Protein AF-A0A6B3E8I9-F1 (afdb_monomer_lite)

Structure (mmCIF, N/CA/C/O backbone):
data_AF-A0A6B3E8I9-F1
#
_entry.id   AF-A0A6B3E8I9-F1
#
loop_
_atom_site.group_PDB
_atom_site.id
_atom_site.type_symbol
_atom_site.label_atom_id
_atom_site.label_alt_id
_atom_site.label_comp_id
_atom_site.label_asym_id
_atom_site.label_entity_id
_atom_site.label_seq_id
_atom_site.pdbx_PDB_ins_code
_atom_site.Cartn_x
_atom_site.Cartn_y
_atom_site.Cartn_z
_atom_site.occupancy
_atom_site.B_iso_or_equiv
_atom_site.auth_seq_id
_atom_site.auth_comp_id
_atom_site.auth_asym_id
_atom_site.auth_atom_id
_atom_site.pdbx_PDB_model_num
ATOM 1 N N . TYR A 1 1 ? 8.244 0.806 25.930 1.00 44.53 1 TYR A N 1
ATOM 2 C CA . TYR A 1 1 ? 6.957 0.246 26.405 1.00 44.53 1 TYR A CA 1
ATOM 3 C C . TYR A 1 1 ? 6.875 0.016 27.921 1.00 44.53 1 TYR A C 1
ATOM 5 O O . TYR A 1 1 ? 5.848 0.353 28.494 1.00 44.53 1 TYR A O 1
ATOM 13 N N . ALA A 1 2 ? 7.920 -0.463 28.613 1.00 48.03 2 ALA A N 1
ATOM 14 C CA . ALA A 1 2 ? 7.864 -0.765 30.058 1.00 48.03 2 ALA A CA 1
ATOM 15 C C . ALA A 1 2 ? 7.585 0.436 31.001 1.00 48.03 2 ALA A C 1
ATOM 17 O O . ALA A 1 2 ? 7.103 0.242 32.114 1.00 48.03 2 ALA A O 1
ATOM 18 N N . HIS A 1 3 ? 7.855 1.675 30.573 1.00 47.12 3 HIS A N 1
ATOM 19 C CA . HIS A 1 3 ? 7.675 2.866 31.415 1.00 47.12 3 HIS A CA 1
ATOM 20 C C . HIS A 1 3 ? 6.201 3.293 31.571 1.00 47.12 3 HIS A C 1
ATOM 22 O O . HIS A 1 3 ? 5.786 3.648 32.668 1.00 47.12 3 HIS A O 1
ATOM 28 N N . LEU A 1 4 ? 5.384 3.179 30.514 1.00 55.22 4 LEU A N 1
ATOM 29 C CA . LEU A 1 4 ? 3.951 3.527 30.543 1.00 55.22 4 LEU A CA 1
ATOM 30 C C . LEU A 1 4 ? 3.151 2.610 31.483 1.00 55.22 4 LEU A C 1
ATOM 32 O O . LEU A 1 4 ? 2.313 3.082 32.248 1.00 55.22 4 LEU A O 1
ATOM 36 N N . LEU A 1 5 ? 3.463 1.310 31.487 1.00 55.03 5 LEU A N 1
ATOM 37 C CA . LEU A 1 5 ? 2.783 0.310 32.320 1.00 55.03 5 LEU A CA 1
ATOM 38 C C . LEU A 1 5 ? 3.028 0.496 33.825 1.00 55.03 5 LEU A C 1
ATOM 40 O O . LEU A 1 5 ? 2.218 0.056 34.635 1.00 55.03 5 LEU A O 1
ATOM 44 N N . ARG A 1 6 ? 4.131 1.144 34.222 1.00 56.22 6 ARG A N 1
ATOM 45 C CA . ARG A 1 6 ? 4.525 1.249 35.636 1.00 56.22 6 ARG A CA 1
ATOM 46 C C . ARG A 1 6 ? 3.870 2.423 36.369 1.00 56.22 6 ARG A C 1
ATOM 48 O O . ARG A 1 6 ? 3.787 2.396 37.597 1.00 56.22 6 ARG A O 1
ATOM 55 N N . THR A 1 7 ? 3.405 3.427 35.628 1.00 57.22 7 THR A N 1
ATOM 56 C CA . THR A 1 7 ? 2.931 4.710 36.178 1.00 57.22 7 THR A CA 1
ATOM 57 C C . THR A 1 7 ? 1.403 4.839 36.138 1.00 57.22 7 THR A C 1
ATOM 59 O O . THR A 1 7 ? 0.820 5.570 36.934 1.00 57.22 7 THR A O 1
ATOM 62 N N . LEU A 1 8 ? 0.726 4.084 35.269 1.00 57.22 8 LEU A N 1
ATOM 63 C CA . LEU A 1 8 ? -0.733 4.093 35.125 1.00 57.22 8 LEU A CA 1
ATOM 64 C C . LEU A 1 8 ? -1.397 3.139 36.131 1.00 57.22 8 LEU A C 1
ATOM 66 O O . LEU A 1 8 ? -1.829 2.047 35.779 1.00 57.22 8 LEU A O 1
ATOM 70 N N . ARG A 1 9 ? -1.465 3.538 37.408 1.00 60.47 9 ARG A N 1
ATOM 71 C CA . ARG A 1 9 ? -2.117 2.734 38.463 1.00 60.47 9 ARG A CA 1
ATOM 72 C C . ARG A 1 9 ? -3.634 2.940 38.576 1.00 60.47 9 ARG A C 1
ATOM 74 O O . ARG A 1 9 ? -4.298 2.096 39.164 1.00 60.47 9 ARG A O 1
ATOM 81 N N . ALA A 1 10 ? -4.193 4.012 38.009 1.00 62.50 10 ALA A N 1
ATOM 82 C CA . ALA A 1 10 ? -5.639 4.255 37.990 1.00 62.50 10 ALA A CA 1
ATOM 83 C C . ALA A 1 10 ? -6.012 5.276 36.897 1.00 62.50 10 ALA A C 1
ATOM 85 O O . ALA A 1 10 ? -5.971 6.481 37.120 1.00 62.50 10 ALA A O 1
ATOM 86 N N . GLY A 1 11 ? -6.353 4.810 35.695 1.00 70.00 11 GLY A N 1
ATOM 87 C CA . GLY A 1 11 ? -6.817 5.672 34.605 1.00 70.00 11 GLY A CA 1
ATOM 88 C C . GLY A 1 11 ? -7.448 4.864 33.476 1.00 70.00 11 GLY A C 1
ATOM 89 O O . GLY A 1 11 ? -7.070 3.716 33.247 1.00 70.00 11 GLY A O 1
ATOM 90 N N . ARG A 1 12 ? -8.426 5.446 32.772 1.00 78.75 12 ARG A N 1
ATOM 91 C CA . ARG A 1 12 ? -8.980 4.847 31.549 1.00 78.75 12 ARG A CA 1
ATOM 92 C C . ARG A 1 12 ? -7.936 4.989 30.440 1.00 78.75 12 ARG A C 1
ATOM 94 O O . ARG A 1 12 ? -7.620 6.108 30.049 1.00 78.75 12 ARG A O 1
ATOM 101 N N . LEU A 1 13 ? -7.390 3.872 29.965 1.00 81.19 13 LEU A N 1
ATOM 102 C CA . LEU A 1 13 ? -6.405 3.840 28.885 1.00 81.19 13 LEU A CA 1
ATOM 103 C C . LEU A 1 13 ? -7.092 3.499 27.558 1.00 81.19 13 LEU A C 1
ATOM 105 O O . LEU A 1 13 ? -7.828 2.518 27.487 1.00 81.19 13 LEU A O 1
ATOM 109 N N . LEU A 1 14 ? -6.808 4.272 26.509 1.00 86.50 14 LEU A N 1
ATOM 110 C CA . LEU A 1 14 ? -7.089 3.895 25.124 1.00 86.50 14 LEU A CA 1
ATOM 111 C C . LEU A 1 14 ? -5.767 3.514 24.454 1.00 86.50 14 LEU A C 1
ATOM 113 O O . LEU A 1 14 ? -4.828 4.307 24.447 1.00 86.50 14 LEU A O 1
ATOM 117 N N . LEU A 1 15 ? -5.698 2.307 23.898 1.00 85.75 15 LEU A N 1
ATOM 118 C CA . LEU A 1 15 ? -4.561 1.849 23.103 1.00 85.75 15 LEU A CA 1
ATOM 119 C C . LEU A 1 15 ? -4.925 1.937 21.622 1.00 85.75 15 LEU A C 1
ATOM 121 O O . LEU A 1 15 ? -5.896 1.321 21.189 1.00 85.75 15 LEU A O 1
ATOM 125 N N . LEU A 1 16 ? -4.131 2.689 20.859 1.00 90.94 16 LEU A N 1
ATOM 126 C CA . LEU A 1 16 ? -4.186 2.713 19.402 1.00 90.94 16 LEU A CA 1
ATOM 127 C C . LEU A 1 16 ? -2.951 1.993 18.864 1.00 90.94 16 LEU A C 1
ATOM 129 O O . LEU A 1 16 ? -1.826 2.322 19.238 1.00 90.94 16 LEU A O 1
ATOM 133 N N . ALA A 1 17 ? -3.170 1.014 17.995 1.00 88.12 17 ALA A N 1
ATOM 134 C CA . ALA A 1 17 ? -2.112 0.280 17.322 1.00 88.12 17 ALA A CA 1
ATOM 135 C C . ALA A 1 17 ? -2.404 0.235 15.823 1.00 88.12 17 ALA A C 1
ATOM 137 O O . ALA A 1 17 ? -3.548 0.046 15.410 1.00 88.12 17 ALA A O 1
ATOM 138 N N . THR A 1 18 ? -1.360 0.388 15.018 1.00 87.56 18 THR A N 1
ATOM 139 C CA . THR A 1 18 ? -1.411 0.282 13.560 1.00 87.56 18 THR A CA 1
ATOM 140 C C . THR A 1 18 ? -0.463 -0.814 13.122 1.00 87.56 18 THR A C 1
ATOM 142 O O . THR A 1 18 ? 0.646 -0.926 13.647 1.00 87.56 18 THR A O 1
ATOM 145 N N . TYR A 1 19 ? -0.878 -1.614 12.153 1.00 84.50 19 TYR A N 1
ATOM 146 C CA . TYR A 1 19 ? -0.023 -2.637 11.577 1.00 84.50 19 TYR A CA 1
ATOM 147 C C . TYR A 1 19 ? -0.346 -2.815 10.095 1.00 84.50 19 TYR A C 1
ATOM 149 O O . TYR A 1 19 ? -1.444 -2.490 9.641 1.00 84.50 19 TYR A O 1
ATOM 157 N N . ARG A 1 20 ? 0.623 -3.350 9.357 1.00 79.06 20 ARG A N 1
ATOM 158 C CA . ARG A 1 20 ? 0.499 -3.687 7.941 1.00 79.06 20 ARG A CA 1
ATOM 159 C C . ARG A 1 20 ? 0.016 -5.122 7.790 1.00 79.06 20 ARG A C 1
ATOM 161 O O . ARG A 1 20 ? 0.674 -6.049 8.257 1.00 79.06 20 ARG A O 1
ATOM 168 N N . SER A 1 21 ? -1.174 -5.307 7.225 1.00 74.06 21 SER A N 1
ATOM 169 C CA . SER A 1 21 ? -1.793 -6.630 7.064 1.00 74.06 21 SER A CA 1
ATOM 170 C C . SER A 1 21 ? -1.060 -7.506 6.050 1.00 74.06 21 SER A C 1
ATOM 172 O O . SER A 1 21 ? -1.046 -8.725 6.197 1.00 74.06 21 SER A O 1
ATOM 174 N N . ASP A 1 22 ? -0.420 -6.877 5.075 1.00 71.06 22 ASP A N 1
ATOM 175 C CA . ASP A 1 22 ? 0.421 -7.453 4.031 1.00 71.06 22 ASP A CA 1
ATOM 176 C C . ASP A 1 22 ? 1.763 -7.993 4.554 1.00 71.06 22 ASP A C 1
ATOM 178 O O . ASP A 1 22 ? 2.278 -8.974 4.023 1.00 71.06 22 ASP A O 1
ATOM 182 N N . ASP A 1 23 ? 2.284 -7.451 5.657 1.00 69.00 23 ASP A N 1
ATOM 183 C CA . ASP A 1 23 ? 3.529 -7.935 6.279 1.00 69.00 23 ASP A CA 1
ATOM 184 C C . ASP A 1 23 ? 3.291 -9.156 7.206 1.00 69.00 23 ASP A C 1
ATOM 186 O O . ASP A 1 23 ? 4.227 -9.818 7.668 1.00 69.00 23 ASP A O 1
ATOM 190 N N . LEU A 1 24 ? 2.024 -9.517 7.460 1.00 74.31 24 LEU A N 1
ATOM 191 C CA . LEU A 1 24 ? 1.645 -10.651 8.309 1.00 74.31 24 LEU A CA 1
ATOM 192 C C . LEU A 1 24 ? 1.600 -11.973 7.534 1.00 74.31 24 LEU A C 1
ATOM 194 O O . LEU A 1 24 ? 0.534 -12.540 7.268 1.00 74.31 24 LEU A O 1
ATOM 198 N N . HIS A 1 25 ? 2.770 -12.540 7.248 1.00 73.06 25 HIS A N 1
ATOM 199 C CA . HIS A 1 25 ? 2.846 -13.911 6.739 1.00 73.06 25 HIS A CA 1
ATOM 200 C C . HIS A 1 25 ? 2.250 -14.926 7.741 1.00 73.06 25 HIS A C 1
ATOM 202 O O . HIS A 1 25 ? 2.109 -14.672 8.940 1.00 73.06 25 HIS A O 1
ATOM 208 N N . ARG A 1 26 ? 1.914 -16.139 7.273 1.00 66.94 26 ARG A N 1
ATOM 209 C CA . ARG A 1 26 ? 1.188 -17.153 8.078 1.00 66.94 26 ARG A CA 1
ATOM 210 C C . ARG A 1 26 ? 1.842 -17.512 9.423 1.00 66.94 26 ARG A C 1
ATOM 212 O O . ARG A 1 26 ? 1.137 -17.979 10.309 1.00 66.94 26 ARG A O 1
ATOM 219 N N . ARG A 1 27 ? 3.157 -17.311 9.562 1.00 74.12 27 ARG A N 1
ATOM 220 C CA . ARG A 1 27 ? 3.959 -17.616 10.763 1.00 74.12 27 ARG A CA 1
ATOM 221 C C . ARG A 1 27 ? 4.302 -16.370 11.595 1.00 74.12 27 ARG A C 1
ATOM 223 O O . ARG A 1 27 ? 5.115 -16.468 12.505 1.00 74.12 27 ARG A O 1
ATOM 230 N N . HIS A 1 28 ? 3.736 -15.208 11.269 1.00 80.25 28 HIS A N 1
ATOM 231 C CA . HIS A 1 28 ? 4.080 -13.958 11.936 1.00 80.25 28 HIS A CA 1
ATOM 232 C C . HIS A 1 28 ? 3.640 -13.993 13.416 1.00 80.25 28 HIS A C 1
ATOM 234 O O . HIS A 1 28 ? 2.477 -14.309 13.690 1.00 80.25 28 HIS A O 1
ATOM 240 N N . PRO A 1 29 ? 4.510 -13.639 14.383 1.00 83.38 29 PRO A N 1
ATOM 241 C CA . PRO A 1 29 ? 4.233 -13.792 15.817 1.00 83.38 29 PRO A CA 1
ATOM 242 C C . PRO A 1 29 ? 3.046 -12.954 16.316 1.00 83.38 29 PRO A C 1
ATOM 244 O O . PRO A 1 29 ? 2.417 -13.307 17.307 1.00 83.38 29 PRO A O 1
ATOM 247 N N . LEU A 1 30 ? 2.693 -11.871 15.614 1.00 84.12 30 LEU A N 1
ATOM 248 C CA . LEU A 1 30 ? 1.519 -11.049 15.948 1.00 84.12 30 LEU A CA 1
ATOM 249 C C . LEU A 1 30 ? 0.180 -11.678 15.542 1.00 84.12 30 LEU A C 1
ATOM 251 O O . LEU A 1 30 ? -0.863 -11.230 16.007 1.00 84.12 30 LEU A O 1
ATOM 255 N N . ARG A 1 31 ? 0.170 -12.694 14.673 1.00 83.19 31 ARG A N 1
ATOM 256 C CA . ARG A 1 31 ? -1.078 -13.230 14.116 1.00 83.19 31 ARG A CA 1
ATOM 257 C C . ARG A 1 31 ? -1.988 -13.886 15.172 1.00 83.19 31 ARG A C 1
ATOM 259 O O . ARG A 1 31 ? -3.179 -13.581 15.157 1.00 83.19 31 ARG A O 1
ATOM 266 N N . PRO A 1 32 ? -1.472 -14.725 16.097 1.00 85.56 32 PRO A N 1
ATOM 267 C CA . PRO A 1 32 ? -2.272 -15.265 17.199 1.00 85.56 32 PRO A CA 1
ATOM 268 C C . PRO A 1 32 ? -2.820 -14.166 18.114 1.00 85.56 32 PRO A C 1
ATOM 270 O O . PRO A 1 32 ? -4.009 -14.157 18.412 1.00 85.56 32 PRO A O 1
ATOM 273 N N . LEU A 1 33 ? -1.980 -13.187 18.469 1.00 86.56 33 LEU A N 1
ATOM 274 C CA . LEU A 1 33 ? -2.369 -12.062 19.321 1.00 86.56 33 LEU A CA 1
ATOM 275 C C . LEU A 1 33 ? -3.509 -11.239 18.703 1.00 86.56 33 LEU A C 1
ATOM 277 O O . LEU A 1 33 ? -4.470 -10.907 19.387 1.00 86.56 33 LEU A O 1
ATOM 281 N N . LEU A 1 34 ? -3.437 -10.930 17.406 1.00 87.00 34 LEU A N 1
ATOM 282 C CA . LEU A 1 34 ? -4.498 -10.192 16.714 1.00 87.00 34 LEU A CA 1
ATOM 283 C C . LEU A 1 34 ? -5.825 -10.963 16.708 1.00 87.00 34 LEU A C 1
ATOM 285 O O . LEU A 1 34 ? -6.874 -10.367 16.932 1.00 87.00 34 LEU A O 1
ATOM 289 N N . ALA A 1 35 ? -5.781 -12.286 16.525 1.00 86.06 35 ALA A N 1
ATOM 290 C CA . ALA A 1 35 ? -6.975 -13.127 16.575 1.00 86.06 35 ALA A CA 1
ATOM 291 C C . ALA A 1 35 ? -7.605 -13.190 17.979 1.00 86.06 35 ALA A C 1
ATOM 293 O O . ALA A 1 35 ? -8.822 -13.328 18.100 1.00 86.06 35 ALA A O 1
ATOM 294 N N . GLU A 1 36 ? -6.797 -13.100 19.037 1.00 87.81 36 GLU A N 1
ATOM 295 C CA . GLU A 1 36 ? -7.286 -12.979 20.414 1.00 87.81 36 GLU A CA 1
ATOM 296 C C . GLU A 1 36 ? -7.915 -11.605 20.668 1.00 87.81 36 GLU A C 1
ATOM 298 O O . GLU A 1 36 ? -9.012 -11.530 21.223 1.00 87.81 36 GLU A O 1
ATOM 303 N N . LEU A 1 37 ? -7.262 -10.530 20.215 1.00 88.25 37 LEU A N 1
ATOM 304 C CA . LEU A 1 37 ? -7.756 -9.160 20.361 1.00 88.25 37 LEU A CA 1
ATOM 305 C C . LEU A 1 37 ? -9.089 -8.946 19.636 1.00 88.25 37 LEU A C 1
ATOM 307 O O . LEU A 1 37 ? -9.995 -8.357 20.220 1.00 88.25 37 LEU A O 1
ATOM 311 N N . ASP A 1 38 ? -9.254 -9.482 18.424 1.00 86.25 38 ASP A N 1
ATOM 312 C CA . ASP A 1 38 ? -10.498 -9.364 17.646 1.00 86.25 38 ASP A CA 1
ATOM 313 C C . ASP A 1 38 ? -11.713 -10.016 18.343 1.00 86.25 38 ASP A C 1
ATOM 315 O O . ASP A 1 38 ? -12.859 -9.679 18.046 1.00 86.25 38 ASP A O 1
ATOM 319 N N . ARG A 1 39 ? -11.498 -10.933 19.302 1.00 87.25 39 ARG A N 1
ATOM 320 C CA . ARG A 1 39 ? -12.580 -11.557 20.093 1.00 87.25 39 ARG A CA 1
ATOM 321 C C . ARG A 1 39 ? -13.022 -10.709 21.285 1.00 87.25 39 ARG A C 1
ATOM 323 O O . ARG A 1 39 ? -14.071 -10.979 21.874 1.00 87.25 39 ARG A O 1
ATOM 330 N N . LEU A 1 40 ? -12.235 -9.711 21.682 1.00 89.75 40 LEU A N 1
ATOM 331 C CA . LEU A 1 40 ? -12.544 -8.862 22.826 1.00 89.75 40 LEU A CA 1
ATOM 332 C C . LEU A 1 40 ? -13.534 -7.769 22.417 1.00 89.75 40 LEU A C 1
ATOM 334 O O . LEU A 1 40 ? -13.245 -6.937 21.567 1.00 89.75 40 LEU A O 1
ATOM 338 N N . ARG A 1 41 ? -14.678 -7.684 23.106 1.00 85.62 41 ARG A N 1
ATOM 339 C CA . ARG A 1 41 ? -15.708 -6.656 22.835 1.00 85.62 41 ARG A CA 1
ATOM 340 C C . ARG A 1 41 ? -15.219 -5.211 22.998 1.00 85.62 41 ARG A C 1
ATOM 342 O O . ARG A 1 41 ? -15.841 -4.297 22.472 1.00 85.62 41 ARG A O 1
ATOM 349 N N . ALA A 1 42 ? -14.148 -5.006 23.763 1.00 87.69 42 ALA A N 1
ATOM 350 C CA . ALA A 1 42 ? -13.542 -3.694 23.979 1.00 87.69 42 ALA A CA 1
ATOM 351 C C . ALA A 1 42 ? -12.611 -3.262 22.831 1.00 87.69 42 ALA A C 1
ATOM 353 O O . ALA A 1 42 ? -12.175 -2.113 22.804 1.00 87.69 42 ALA A O 1
ATOM 354 N N . VAL A 1 43 ? -12.289 -4.166 21.903 1.00 90.56 43 VAL A N 1
ATOM 355 C CA . VAL A 1 43 ? -11.411 -3.891 20.767 1.00 90.56 43 VAL A CA 1
ATOM 356 C C . VAL A 1 43 ? -12.263 -3.522 19.563 1.00 90.56 43 VAL A C 1
ATOM 358 O O . VAL A 1 43 ? -13.202 -4.224 19.196 1.00 90.56 43 VAL A O 1
ATOM 361 N N . ARG A 1 44 ? -11.914 -2.402 18.930 1.00 90.81 44 ARG A N 1
ATOM 362 C CA . ARG A 1 44 ? -12.481 -1.998 17.648 1.00 90.81 44 ARG A CA 1
ATOM 363 C C . ARG A 1 44 ? -11.401 -2.085 16.588 1.00 90.81 44 ARG A C 1
ATOM 365 O O . ARG A 1 44 ? -10.394 -1.387 16.666 1.00 90.81 44 ARG A O 1
ATOM 372 N N . ARG A 1 45 ? -11.654 -2.911 15.582 1.00 89.38 45 ARG A N 1
ATOM 373 C CA . ARG A 1 45 ? -10.832 -3.006 14.385 1.00 89.38 45 ARG A CA 1
ATOM 374 C C . ARG A 1 45 ? -11.340 -2.026 13.331 1.00 89.38 45 ARG A C 1
ATOM 376 O O . ARG A 1 45 ? -12.548 -1.897 13.134 1.00 89.38 45 ARG A O 1
ATOM 383 N N . ILE A 1 46 ? -10.420 -1.328 12.677 1.00 91.25 46 ILE A N 1
ATOM 384 C CA . ILE A 1 46 ? -10.713 -0.460 11.536 1.00 91.25 46 ILE A CA 1
ATOM 385 C C . ILE A 1 46 ? -9.796 -0.907 10.405 1.00 91.25 46 ILE A C 1
ATOM 387 O O . ILE A 1 46 ? -8.581 -0.750 10.502 1.00 91.25 46 ILE A O 1
ATOM 391 N N . ASP A 1 47 ? -10.381 -1.480 9.357 1.00 88.81 47 ASP A N 1
ATOM 392 C CA . ASP A 1 47 ? -9.646 -1.814 8.144 1.00 88.81 47 ASP A CA 1
ATOM 393 C C . ASP A 1 47 ? -9.581 -0.576 7.244 1.00 88.81 47 ASP A C 1
ATOM 395 O O . ASP A 1 47 ? -10.604 0.011 6.885 1.00 88.81 47 ASP A O 1
ATOM 399 N N . LEU A 1 48 ? -8.361 -0.160 6.908 1.00 90.19 48 LEU A N 1
ATOM 400 C CA . LEU A 1 48 ? -8.115 0.974 6.024 1.00 90.19 48 LEU A CA 1
ATOM 401 C C . LEU A 1 48 ? -8.013 0.466 4.586 1.00 90.19 48 LEU A C 1
ATOM 403 O O . LEU A 1 48 ? -7.002 -0.111 4.188 1.00 90.19 48 LEU A O 1
ATOM 407 N N . ALA A 1 49 ? -9.090 0.650 3.826 1.00 89.81 49 ALA A N 1
ATOM 408 C CA . ALA A 1 49 ? -9.116 0.340 2.404 1.00 89.81 49 ALA A CA 1
ATOM 409 C C . ALA A 1 49 ? -8.395 1.419 1.581 1.00 89.81 49 ALA A C 1
ATOM 411 O O . ALA A 1 49 ? -8.161 2.536 2.048 1.00 89.81 49 ALA A O 1
ATOM 412 N N . ARG A 1 50 ? -8.085 1.084 0.323 1.00 92.25 50 ARG A N 1
ATOM 413 C CA . ARG A 1 50 ? -7.684 2.078 -0.679 1.00 92.25 50 ARG A CA 1
ATOM 414 C C . ARG A 1 50 ? -8.784 3.135 -0.815 1.00 92.25 50 ARG A C 1
ATOM 416 O O . ARG A 1 50 ? -9.970 2.814 -0.754 1.00 92.25 50 ARG A O 1
ATOM 423 N N . LEU A 1 51 ? -8.370 4.381 -0.999 1.00 96.06 51 LEU A N 1
ATOM 424 C CA . LEU A 1 51 ? -9.252 5.518 -1.211 1.00 96.06 51 LEU A CA 1
ATOM 425 C C . LEU A 1 51 ? -10.034 5.350 -2.512 1.00 96.06 51 LEU A C 1
ATOM 427 O O . LEU A 1 51 ? -9.474 4.970 -3.542 1.00 96.06 51 LEU A O 1
ATOM 431 N N . GLY A 1 52 ? -11.326 5.673 -2.477 1.00 96.38 52 GLY A N 1
ATOM 432 C CA . GLY A 1 52 ? -12.105 5.842 -3.696 1.00 96.38 52 GLY A CA 1
ATOM 433 C C . GLY A 1 52 ? -11.727 7.136 -4.415 1.00 96.38 52 GLY A C 1
ATOM 434 O O . GLY A 1 52 ? -11.119 8.037 -3.838 1.00 96.38 52 GLY A O 1
ATOM 435 N N . HIS A 1 53 ? -12.153 7.271 -5.670 1.00 97.00 53 HIS A N 1
ATOM 436 C CA . HIS A 1 53 ? -11.912 8.472 -6.481 1.00 97.00 53 HIS A CA 1
ATOM 437 C C . HIS A 1 53 ? -12.345 9.769 -5.771 1.00 97.00 53 HIS A C 1
ATOM 439 O O . HIS A 1 53 ? -11.581 10.730 -5.661 1.00 97.00 53 HIS A O 1
ATOM 445 N N . ALA A 1 54 ? -13.535 9.756 -5.163 1.00 97.00 54 ALA A N 1
ATOM 446 C CA . ALA A 1 54 ? -14.047 10.888 -4.396 1.00 97.00 54 ALA A CA 1
ATOM 447 C C . ALA A 1 54 ? -13.224 11.193 -3.132 1.00 97.00 54 ALA A C 1
ATOM 449 O O . ALA A 1 54 ? -13.218 12.336 -2.675 1.00 97.00 54 ALA A O 1
ATOM 450 N N . ASP A 1 55 ? -12.564 10.197 -2.543 1.00 97.56 55 ASP A N 1
ATOM 451 C CA . ASP A 1 55 ? -11.718 10.377 -1.363 1.00 97.56 55 ASP A CA 1
ATOM 452 C C . ASP A 1 55 ? -10.355 10.945 -1.761 1.00 97.56 55 ASP A C 1
ATOM 454 O O . ASP A 1 55 ? -9.873 11.862 -1.100 1.00 97.56 55 ASP A O 1
ATOM 458 N N . VAL A 1 56 ? -9.797 10.490 -2.889 1.00 97.38 56 VAL A N 1
ATOM 459 C CA . VAL A 1 56 ? -8.593 11.073 -3.501 1.00 97.38 56 VAL A CA 1
ATOM 460 C C . VAL A 1 56 ? -8.812 12.548 -3.817 1.00 97.38 56 VAL A C 1
ATOM 462 O O . VAL A 1 56 ? -7.986 13.373 -3.436 1.00 97.38 56 VAL A O 1
ATOM 465 N N . ARG A 1 57 ? -9.959 12.921 -4.404 1.00 97.19 57 ARG A N 1
ATOM 466 C CA . ARG A 1 57 ? -10.308 14.337 -4.613 1.00 97.19 57 ARG A CA 1
ATOM 467 C C . ARG A 1 57 ? -10.274 15.137 -3.310 1.00 97.19 57 ARG A C 1
ATOM 469 O O . ARG A 1 57 ? -9.700 16.222 -3.281 1.00 97.19 57 ARG A O 1
ATOM 476 N N . ARG A 1 58 ? -10.876 14.615 -2.233 1.00 97.50 58 ARG A N 1
ATOM 477 C CA . ARG A 1 58 ? -10.902 15.300 -0.926 1.00 97.50 58 ARG A CA 1
ATOM 478 C C . ARG A 1 58 ? -9.512 15.418 -0.312 1.00 97.50 58 ARG A C 1
ATOM 480 O O . ARG A 1 58 ? -9.191 16.461 0.250 1.00 97.50 58 ARG A O 1
ATOM 487 N N . GLN A 1 59 ? -8.691 14.379 -0.431 1.00 96.75 59 GLN A N 1
ATOM 488 C CA . GLN A 1 59 ? -7.316 14.410 0.052 1.00 96.75 59 GLN A CA 1
ATOM 489 C C . GLN A 1 59 ? -6.491 15.452 -0.712 1.00 96.75 59 GLN A C 1
ATOM 491 O O . GLN A 1 59 ? -5.834 16.284 -0.093 1.00 96.75 59 GLN A O 1
ATOM 496 N N . LEU A 1 60 ? -6.591 15.461 -2.044 1.00 94.88 60 LEU A N 1
ATOM 497 C CA . LEU A 1 60 ? -5.932 16.449 -2.894 1.00 94.88 60 LEU A CA 1
ATOM 498 C C . LEU A 1 60 ? -6.368 17.872 -2.564 1.00 94.88 60 LEU A C 1
ATOM 500 O O . LEU A 1 60 ? -5.512 18.740 -2.428 1.00 94.88 60 LEU A O 1
ATOM 504 N N . ALA A 1 61 ? -7.666 18.108 -2.367 1.00 95.12 61 ALA A N 1
ATOM 505 C CA . ALA A 1 61 ? -8.158 19.420 -1.958 1.00 95.12 61 ALA A CA 1
ATOM 506 C C . ALA A 1 61 ? -7.544 19.876 -0.623 1.00 95.12 61 ALA A C 1
ATOM 508 O O . ALA A 1 61 ? -7.153 21.034 -0.485 1.00 95.12 61 ALA A O 1
ATOM 509 N N . GLY A 1 62 ? -7.395 18.956 0.337 1.00 94.88 62 GLY A N 1
ATOM 510 C CA . GLY A 1 62 ? -6.737 19.226 1.616 1.00 94.88 62 GLY A CA 1
ATOM 511 C C . GLY A 1 62 ? -5.245 19.554 1.487 1.00 94.88 62 GLY A C 1
ATOM 512 O O . GLY A 1 62 ? -4.764 20.452 2.171 1.00 94.88 62 GLY A O 1
ATOM 513 N N . ILE A 1 63 ? -4.523 18.865 0.599 1.00 91.50 63 ILE A N 1
ATOM 514 C CA . ILE A 1 63 ? -3.078 19.067 0.382 1.00 91.50 63 ILE A CA 1
ATOM 515 C C . ILE A 1 63 ? -2.798 20.348 -0.413 1.00 91.50 63 ILE A C 1
ATOM 517 O O . ILE A 1 63 ? -1.880 21.102 -0.088 1.00 91.50 63 ILE A O 1
ATOM 521 N N . LEU A 1 64 ? -3.570 20.586 -1.475 1.00 89.56 64 LEU A N 1
ATOM 522 C CA . LEU A 1 64 ? -3.395 21.728 -2.373 1.00 89.56 64 LEU A CA 1
ATOM 523 C C . LEU A 1 64 ? -3.989 23.019 -1.794 1.00 89.56 64 LEU A C 1
ATOM 525 O O . LEU A 1 64 ? -3.632 24.106 -2.241 1.00 89.56 64 LEU A O 1
ATOM 529 N N . GLY A 1 65 ? -4.902 22.909 -0.823 1.00 92.50 65 GLY A N 1
ATOM 530 C CA . GLY A 1 65 ? -5.641 24.042 -0.264 1.00 92.50 65 GLY A CA 1
ATOM 531 C C . GLY A 1 65 ? -6.683 24.637 -1.221 1.00 92.50 65 GLY A C 1
ATOM 532 O O . GLY A 1 65 ? -7.185 25.730 -0.969 1.00 92.50 65 GLY A O 1
ATOM 533 N N . ALA A 1 66 ? -6.999 23.945 -2.319 1.00 92.50 66 ALA A N 1
ATOM 534 C CA . ALA A 1 66 ? -7.959 24.355 -3.341 1.00 92.50 66 ALA A CA 1
ATOM 535 C C . ALA A 1 66 ? -8.580 23.123 -4.019 1.00 92.50 66 ALA A C 1
ATOM 537 O O . ALA A 1 66 ? -7.977 22.052 -4.028 1.00 92.50 66 ALA A O 1
ATOM 538 N N . GLU A 1 67 ? -9.769 23.267 -4.611 1.00 94.50 67 GLU A N 1
ATOM 539 C CA . GLU A 1 67 ? -10.415 22.163 -5.333 1.00 94.50 67 GLU A CA 1
ATOM 540 C C . GLU A 1 67 ? -9.604 21.771 -6.585 1.00 94.50 67 GLU A C 1
ATOM 542 O O . GLU A 1 67 ? -9.393 22.613 -7.465 1.00 94.50 67 GLU A O 1
ATOM 547 N N . PRO A 1 68 ? -9.147 20.509 -6.696 1.00 93.12 68 PRO A N 1
ATOM 548 C CA . PRO A 1 68 ? -8.400 20.045 -7.857 1.00 93.12 68 PRO A CA 1
ATOM 549 C C . PRO A 1 68 ? -9.319 19.866 -9.072 1.00 93.12 68 PRO A C 1
ATOM 551 O O . PRO A 1 68 ? -10.475 19.454 -8.954 1.00 93.12 68 PRO A O 1
ATOM 554 N N . GLY A 1 69 ? -8.783 20.112 -10.270 1.00 93.50 69 GLY A N 1
ATOM 555 C CA . GLY A 1 69 ? -9.486 19.812 -11.518 1.00 93.50 69 GLY A CA 1
ATOM 556 C C . GLY A 1 69 ? -9.69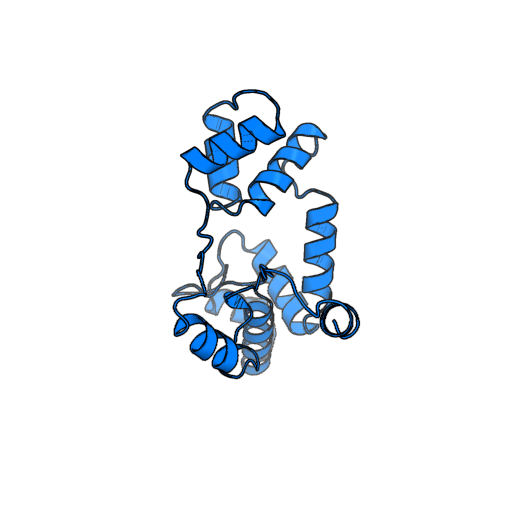3 18.305 -11.716 1.00 93.50 69 GLY A C 1
ATOM 557 O O . GLY A 1 69 ? -8.857 17.502 -11.309 1.00 93.50 69 GLY A O 1
ATOM 558 N N . ALA A 1 70 ? -10.782 17.915 -12.386 1.00 94.25 70 ALA A N 1
ATOM 559 C CA . ALA A 1 70 ? -11.140 16.505 -12.587 1.00 94.25 70 ALA A CA 1
ATOM 560 C C . ALA A 1 70 ? -10.021 15.682 -13.253 1.00 94.25 70 ALA A C 1
ATOM 562 O O . ALA A 1 70 ? -9.683 14.613 -12.759 1.00 94.25 70 ALA A O 1
ATOM 563 N N . ALA A 1 71 ? -9.374 16.230 -14.288 1.00 91.75 71 ALA A N 1
ATOM 564 C CA . ALA A 1 71 ? -8.277 15.556 -14.986 1.00 91.75 71 ALA A CA 1
ATOM 565 C C . ALA A 1 71 ? -7.087 15.228 -14.064 1.00 91.75 71 ALA A C 1
ATOM 567 O O . ALA A 1 71 ? -6.484 14.166 -14.186 1.00 91.75 71 ALA A O 1
ATOM 568 N N . LEU A 1 72 ? -6.779 16.114 -13.111 1.00 90.56 72 LEU A N 1
ATOM 569 C CA . LEU A 1 72 ? -5.720 15.883 -12.130 1.00 90.56 72 LEU A CA 1
ATOM 570 C C . LEU A 1 72 ? -6.103 14.769 -11.148 1.00 90.56 72 LEU A C 1
ATOM 572 O O . LEU A 1 72 ? -5.276 13.925 -10.808 1.00 90.56 72 LEU A O 1
ATOM 576 N N . VAL A 1 73 ? -7.360 14.759 -10.695 1.00 95.00 73 VAL A N 1
ATOM 577 C CA . VAL A 1 73 ? -7.873 13.694 -9.824 1.00 95.00 73 VAL A CA 1
ATOM 578 C C . VAL A 1 73 ? -7.812 12.349 -10.543 1.00 95.00 73 VAL A C 1
ATOM 580 O O . VAL A 1 73 ? -7.361 11.379 -9.943 1.00 95.00 73 VAL A O 1
ATOM 583 N N . ASP A 1 74 ? -8.215 12.294 -11.814 1.00 93.31 74 ASP A N 1
ATOM 584 C CA . ASP A 1 74 ? -8.175 11.077 -12.629 1.00 93.31 74 ASP A CA 1
ATOM 585 C C . ASP A 1 74 ? -6.743 10.554 -12.792 1.00 93.31 74 ASP A C 1
ATOM 587 O O . ASP A 1 74 ? -6.492 9.368 -12.572 1.00 93.31 74 ASP A O 1
ATOM 591 N N . GLU A 1 75 ? -5.790 11.436 -13.108 1.00 90.12 75 GLU A N 1
ATOM 592 C CA . GLU A 1 75 ? -4.380 11.067 -13.246 1.00 90.12 75 GLU A CA 1
ATOM 593 C C . GLU A 1 75 ? -3.807 10.522 -11.930 1.00 90.12 75 GLU A C 1
ATOM 595 O O . GLU A 1 75 ? -3.215 9.438 -11.897 1.00 90.12 75 GLU A O 1
ATOM 600 N N . ILE A 1 76 ? -4.004 11.245 -10.824 1.00 90.06 76 ILE A N 1
ATOM 601 C CA . ILE A 1 76 ? -3.484 10.830 -9.519 1.00 90.06 76 ILE A CA 1
ATOM 602 C C . ILE A 1 76 ? -4.177 9.558 -9.044 1.00 90.06 76 ILE A C 1
ATOM 604 O O . ILE A 1 76 ? -3.513 8.678 -8.499 1.00 90.06 76 ILE A O 1
ATOM 608 N N . TYR A 1 77 ? -5.483 9.406 -9.261 1.00 92.19 77 TYR A N 1
ATOM 609 C CA . TYR A 1 77 ? -6.198 8.183 -8.911 1.00 92.19 77 TYR A CA 1
ATOM 610 C C . TYR A 1 77 ? -5.663 6.980 -9.694 1.00 92.19 77 TYR A C 1
ATOM 612 O O . TYR A 1 77 ? -5.391 5.943 -9.092 1.00 92.19 77 TYR A O 1
ATOM 620 N N . ALA A 1 78 ? -5.433 7.130 -11.002 1.00 86.81 78 ALA A N 1
ATOM 621 C CA . ALA A 1 78 ? -4.882 6.071 -11.842 1.00 86.81 78 ALA A CA 1
ATOM 622 C C . ALA A 1 78 ? -3.466 5.651 -11.412 1.00 86.81 78 ALA A C 1
ATOM 624 O O . ALA A 1 78 ? -3.151 4.465 -11.419 1.00 86.81 78 ALA A O 1
ATOM 625 N N . ARG A 1 79 ? -2.619 6.607 -11.008 1.00 83.06 79 ARG A N 1
ATOM 626 C CA . ARG A 1 79 ? -1.222 6.343 -10.612 1.00 83.06 79 ARG A CA 1
ATOM 627 C C . ARG A 1 79 ? -1.070 5.868 -9.168 1.00 83.06 79 ARG A C 1
ATOM 629 O O . ARG A 1 79 ? -0.210 5.043 -8.881 1.00 83.06 79 ARG A O 1
ATOM 636 N N . SER A 1 80 ? -1.873 6.405 -8.253 1.00 87.44 80 SER A N 1
ATOM 637 C CA . SER A 1 80 ? -1.860 6.013 -6.838 1.00 87.44 80 SER A CA 1
ATOM 638 C C . SER A 1 80 ? -2.656 4.738 -6.578 1.00 87.44 80 SER A C 1
ATOM 640 O O . SER A 1 80 ? -2.468 4.106 -5.537 1.00 87.44 80 SER A O 1
ATOM 642 N N . GLU A 1 81 ? -3.586 4.393 -7.476 1.00 89.31 81 GLU A N 1
ATOM 643 C CA . GLU A 1 81 ? -4.590 3.346 -7.283 1.00 89.31 81 GLU A CA 1
ATOM 644 C C . GLU A 1 81 ? -5.301 3.489 -5.915 1.00 89.31 81 GLU A C 1
ATOM 646 O O . GLU A 1 81 ? -5.543 2.508 -5.206 1.00 89.31 81 GLU A O 1
ATOM 651 N N . GLY A 1 82 ? -5.553 4.730 -5.478 1.00 90.25 82 GLY A N 1
ATOM 652 C CA . GLY A 1 82 ? -6.178 5.038 -4.188 1.00 90.25 82 GLY A CA 1
ATOM 653 C C . GLY A 1 82 ? -5.276 4.854 -2.959 1.00 90.25 82 GLY A C 1
ATOM 654 O O . GLY A 1 82 ? -5.763 4.883 -1.829 1.00 90.25 82 GLY A O 1
ATOM 655 N N . ASN A 1 83 ? -3.968 4.648 -3.118 1.00 91.00 83 ASN A N 1
ATOM 656 C CA . ASN A 1 83 ? -3.048 4.654 -1.984 1.00 91.00 83 ASN A CA 1
ATOM 657 C C . ASN A 1 83 ? -2.864 6.094 -1.473 1.00 91.00 83 ASN A C 1
ATOM 659 O O . ASN A 1 83 ? -2.255 6.915 -2.153 1.00 91.00 83 ASN A O 1
ATOM 663 N N . ALA A 1 84 ? -3.365 6.383 -0.267 1.00 90.38 84 ALA A N 1
ATOM 664 C CA . ALA A 1 84 ? -3.349 7.725 0.321 1.00 90.38 84 ALA A CA 1
ATOM 665 C C . ALA A 1 84 ? -1.943 8.347 0.393 1.00 90.38 84 ALA A C 1
ATOM 667 O O . ALA A 1 84 ? -1.795 9.543 0.163 1.00 90.38 84 ALA A O 1
ATOM 668 N N . PHE A 1 85 ? -0.911 7.546 0.664 1.00 87.12 85 PHE A N 1
ATOM 669 C CA . PHE A 1 85 ? 0.468 8.029 0.682 1.00 87.12 85 PHE A CA 1
ATOM 670 C C . PHE A 1 85 ? 0.940 8.402 -0.729 1.00 87.12 85 PHE A C 1
ATOM 672 O O . PHE A 1 85 ? 1.493 9.474 -0.930 1.00 87.12 85 PHE A O 1
ATOM 679 N N . PHE A 1 86 ? 0.651 7.584 -1.745 1.00 87.06 86 PHE A N 1
ATOM 680 C CA . PHE A 1 86 ? 1.010 7.931 -3.127 1.00 87.06 86 PHE A CA 1
ATOM 681 C C . PHE A 1 86 ? 0.239 9.138 -3.658 1.00 87.06 86 PHE A C 1
ATOM 683 O O . PHE A 1 86 ? 0.803 9.913 -4.419 1.00 87.06 86 PHE A O 1
ATOM 690 N N . VAL A 1 87 ? -1.021 9.329 -3.259 1.00 90.38 87 VAL A N 1
ATOM 691 C CA . VAL A 1 87 ? -1.765 10.559 -3.578 1.00 90.38 87 VAL A CA 1
ATOM 692 C C . VAL A 1 87 ? -1.022 11.785 -3.050 1.00 90.38 87 VAL A C 1
ATOM 694 O O . VAL A 1 87 ? -0.874 12.764 -3.778 1.00 90.38 87 VAL A O 1
ATOM 697 N N . GLU A 1 88 ? -0.540 11.721 -1.808 1.00 89.12 88 GLU A N 1
ATOM 698 C CA . GLU A 1 88 ? 0.214 12.802 -1.175 1.00 89.12 88 GLU A CA 1
ATOM 699 C C . GLU A 1 88 ? 1.538 13.076 -1.886 1.00 89.12 88 GLU A C 1
ATOM 701 O O . GLU A 1 88 ? 1.773 14.203 -2.318 1.00 89.12 88 GLU A O 1
ATOM 706 N N . GLU A 1 89 ? 2.353 12.046 -2.103 1.00 84.38 89 GLU A N 1
ATOM 707 C CA . GLU A 1 89 ? 3.653 12.204 -2.760 1.00 84.38 89 GLU A CA 1
ATOM 708 C C . GLU A 1 89 ? 3.509 12.726 -4.198 1.00 84.38 89 GLU A C 1
ATOM 710 O O . GLU A 1 89 ? 4.238 13.630 -4.602 1.00 84.38 89 GLU A O 1
ATOM 715 N N . LEU A 1 90 ? 2.526 12.231 -4.962 1.00 86.12 90 LEU A N 1
ATOM 716 C CA . LEU A 1 90 ? 2.248 12.728 -6.314 1.00 86.12 90 LEU A CA 1
ATOM 717 C C . LEU A 1 90 ? 1.781 14.190 -6.305 1.00 86.12 90 LEU A C 1
ATOM 719 O O . LEU A 1 90 ? 2.157 14.957 -7.191 1.00 86.12 90 LEU A O 1
ATOM 723 N N . ALA A 1 91 ? 0.992 14.597 -5.308 1.00 85.56 91 ALA A N 1
ATOM 724 C CA . ALA A 1 91 ? 0.570 15.986 -5.152 1.00 85.56 91 ALA A CA 1
ATOM 725 C C . ALA A 1 91 ? 1.743 16.915 -4.792 1.00 85.56 91 ALA A C 1
ATOM 727 O O . ALA A 1 91 ? 1.816 18.035 -5.304 1.00 85.56 91 ALA A O 1
ATOM 728 N N . VAL A 1 92 ? 2.671 16.456 -3.946 1.00 81.81 92 VAL A N 1
ATOM 729 C CA . VAL A 1 92 ? 3.889 17.197 -3.580 1.00 81.81 92 VAL A CA 1
ATOM 730 C C . VAL A 1 92 ? 4.799 17.378 -4.795 1.00 81.81 92 VAL A C 1
ATOM 732 O O . VAL A 1 92 ? 5.181 18.510 -5.094 1.00 81.81 92 VAL A O 1
ATOM 735 N N . SER A 1 93 ? 5.058 16.315 -5.564 1.00 77.25 93 SER A N 1
ATOM 736 C CA . SER A 1 93 ? 5.882 16.386 -6.780 1.00 77.25 93 SER A CA 1
ATOM 737 C C . SER A 1 93 ? 5.366 17.417 -7.790 1.00 77.25 93 SER A C 1
ATOM 739 O O . SER A 1 93 ? 6.155 18.158 -8.376 1.00 77.25 93 SER A O 1
ATOM 741 N N . LEU A 1 94 ? 4.042 17.517 -7.955 1.00 74.12 94 LEU A N 1
ATOM 742 C CA . LEU A 1 94 ? 3.420 18.512 -8.832 1.00 74.12 94 LEU A CA 1
ATOM 743 C C . LEU A 1 94 ? 3.621 19.951 -8.340 1.00 74.12 94 LEU A C 1
ATOM 745 O O . LEU A 1 94 ? 3.849 20.845 -9.155 1.00 74.12 94 LEU A O 1
ATOM 749 N N . ARG A 1 95 ? 3.558 20.194 -7.022 1.00 72.75 95 ARG A N 1
ATOM 750 C CA . ARG A 1 95 ? 3.790 21.531 -6.442 1.00 72.75 95 ARG A CA 1
ATOM 751 C C . ARG A 1 95 ? 5.222 22.012 -6.634 1.00 72.75 95 ARG A C 1
ATOM 753 O O . ARG A 1 95 ? 5.444 23.208 -6.791 1.00 72.75 95 ARG A O 1
ATOM 760 N N . GLU A 1 96 ? 6.172 21.092 -6.602 1.00 69.50 96 GLU A N 1
ATOM 761 C CA . GLU A 1 96 ? 7.596 21.393 -6.730 1.00 69.50 96 GLU A CA 1
ATOM 762 C C . GLU A 1 96 ? 8.046 21.536 -8.195 1.00 69.50 96 GLU A C 1
ATOM 764 O O . GLU A 1 96 ? 9.213 21.816 -8.459 1.00 69.50 96 GLU A O 1
ATOM 769 N N . GLY A 1 97 ? 7.130 21.379 -9.160 1.00 60.47 97 GLY A N 1
ATOM 770 C CA . GLY A 1 97 ? 7.447 21.483 -10.586 1.00 60.47 97 GLY A CA 1
ATOM 771 C C . GLY A 1 97 ? 8.313 20.330 -11.097 1.00 60.47 97 GLY A C 1
ATOM 772 O O . GLY A 1 97 ? 8.883 20.421 -12.186 1.00 60.47 97 GLY A O 1
ATOM 773 N N . HIS A 1 98 ? 8.413 19.240 -10.333 1.00 56.81 98 HIS A N 1
ATOM 774 C CA . HIS A 1 98 ? 9.071 18.031 -10.792 1.00 56.81 98 HIS A CA 1
ATOM 775 C C . HIS A 1 98 ? 8.219 17.411 -11.914 1.00 56.81 98 HIS A C 1
ATOM 777 O O . HIS A 1 98 ? 7.048 17.079 -11.719 1.00 56.81 98 HIS A O 1
ATOM 783 N N . SER A 1 99 ? 8.817 17.263 -13.107 1.00 50.62 99 SER A N 1
ATOM 784 C CA . SER A 1 99 ? 8.304 16.420 -14.208 1.00 50.62 99 SER A CA 1
ATOM 785 C C . SER A 1 99 ? 7.818 15.073 -13.653 1.00 50.62 99 SER A C 1
ATOM 787 O O . SER A 1 99 ? 8.390 14.644 -12.655 1.00 50.62 99 SER A O 1
ATOM 789 N N . PRO A 1 100 ? 6.827 14.386 -14.265 1.00 52.91 100 PRO A N 1
ATOM 790 C CA . PRO A 1 100 ? 5.978 13.364 -13.635 1.00 52.91 100 PRO A CA 1
ATOM 791 C C . PRO A 1 100 ? 6.794 12.211 -13.039 1.00 52.91 100 PRO A C 1
ATOM 793 O O . PRO A 1 100 ? 6.982 11.153 -13.634 1.00 52.91 100 PRO A O 1
ATOM 796 N N . GLY A 1 101 ? 7.275 12.428 -11.828 1.00 59.22 101 GLY A N 1
ATOM 797 C CA . GLY A 1 101 ? 8.310 11.655 -11.176 1.00 59.22 101 GLY A CA 1
ATOM 798 C C . GLY A 1 101 ? 8.021 11.614 -9.690 1.00 59.22 101 GLY A C 1
ATOM 799 O O . GLY A 1 101 ? 7.251 12.415 -9.166 1.00 59.22 101 GLY A O 1
ATOM 800 N N . LEU A 1 102 ? 8.584 10.611 -9.034 1.00 64.19 102 LEU A N 1
ATOM 801 C CA . LEU A 1 102 ? 8.429 10.412 -7.599 1.00 64.19 102 LEU A CA 1
ATOM 802 C C . LEU A 1 102 ? 9.092 11.582 -6.858 1.00 64.19 102 LEU A C 1
ATOM 804 O O . LEU A 1 102 ? 10.126 12.079 -7.308 1.00 64.19 102 LEU A O 1
ATOM 808 N N . SER A 1 103 ? 8.517 11.998 -5.734 1.00 68.12 103 SER A N 1
ATOM 809 C CA . SER A 1 103 ? 9.174 12.898 -4.781 1.00 68.12 103 SER A CA 1
ATOM 810 C C . SER A 1 103 ? 10.499 12.291 -4.294 1.00 68.12 103 SER A C 1
ATOM 812 O O . SER A 1 103 ? 10.707 11.072 -4.367 1.00 68.12 103 SER A O 1
ATOM 814 N N . GLU A 1 104 ? 11.389 13.122 -3.751 1.00 69.62 104 GLU A N 1
ATOM 815 C CA . GLU A 1 104 ? 12.660 12.633 -3.202 1.00 69.62 104 GLU A CA 1
ATOM 816 C C . GLU A 1 104 ? 12.435 11.648 -2.041 1.00 69.62 104 GLU A C 1
ATOM 818 O O . GLU A 1 104 ? 13.035 10.576 -2.005 1.00 69.62 104 GLU A O 1
ATOM 823 N N . ASN A 1 105 ? 11.458 11.923 -1.171 1.00 67.62 105 ASN A N 1
ATOM 824 C CA . ASN A 1 105 ? 11.089 11.030 -0.069 1.00 67.62 105 ASN A CA 1
ATOM 825 C C . ASN A 1 105 ? 10.623 9.652 -0.562 1.00 67.62 105 ASN A C 1
ATOM 827 O O . ASN A 1 105 ? 11.015 8.615 -0.019 1.00 67.62 105 ASN A O 1
ATOM 831 N N . LEU A 1 106 ? 9.787 9.610 -1.604 1.00 70.44 106 LEU A N 1
ATOM 832 C CA . LEU A 1 106 ? 9.304 8.354 -2.168 1.00 70.44 106 LEU A CA 1
ATOM 833 C C . LEU A 1 106 ? 10.433 7.585 -2.864 1.00 70.44 106 LEU A C 1
ATOM 835 O O . LEU A 1 106 ? 10.498 6.358 -2.755 1.00 70.44 106 LEU A O 1
ATOM 839 N N . ARG A 1 107 ? 11.350 8.295 -3.532 1.00 74.00 107 ARG A N 1
ATOM 840 C CA . ARG A 1 107 ? 12.561 7.707 -4.115 1.00 7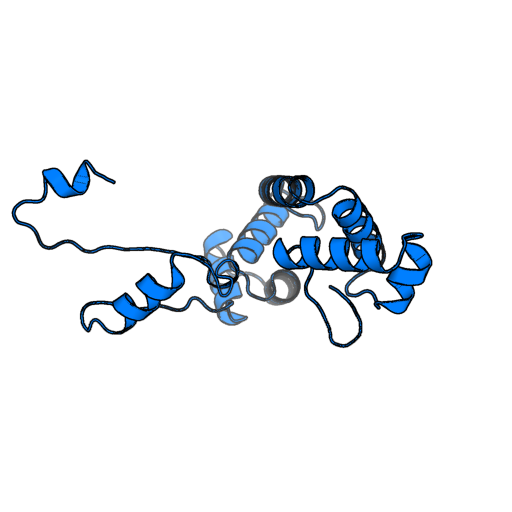4.00 107 ARG A CA 1
ATOM 841 C C . ARG A 1 107 ? 13.427 7.053 -3.039 1.00 74.00 107 ARG A C 1
ATOM 843 O O . ARG A 1 107 ? 13.766 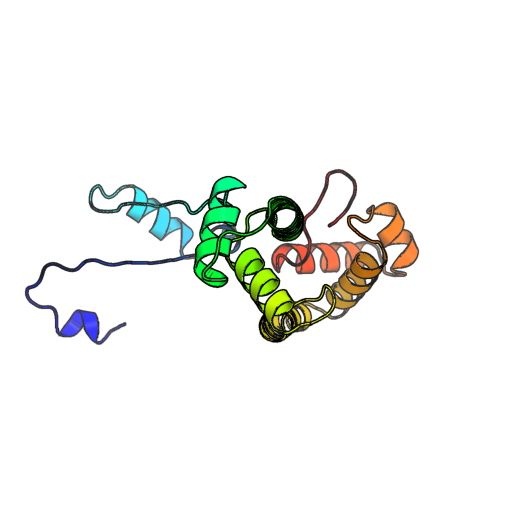5.881 -3.191 1.00 74.00 107 ARG A O 1
ATOM 850 N N . GLU A 1 108 ? 13.739 7.757 -1.955 1.00 75.81 108 GLU A N 1
ATOM 851 C CA . GLU A 1 108 ? 14.541 7.223 -0.846 1.00 75.81 108 GLU A CA 1
ATOM 852 C C . GLU A 1 108 ? 13.879 5.997 -0.197 1.00 75.81 108 GLU A C 1
ATOM 854 O O . GLU A 1 108 ? 14.517 4.959 -0.006 1.00 75.81 108 GLU A O 1
ATOM 859 N N . LEU A 1 109 ? 12.569 6.057 0.066 1.00 75.00 109 LEU A N 1
ATOM 860 C CA . LEU A 1 109 ? 11.823 4.937 0.650 1.00 75.00 109 LEU A CA 1
ATOM 861 C C . LEU A 1 109 ? 11.771 3.696 -0.251 1.00 75.00 109 LEU A C 1
ATOM 863 O O . LEU A 1 109 ? 11.688 2.569 0.254 1.00 75.00 109 LEU A O 1
ATOM 867 N N . LEU A 1 110 ? 11.759 3.875 -1.572 1.00 79.62 110 LEU A N 1
ATOM 868 C CA . LEU A 1 110 ? 11.834 2.764 -2.519 1.00 79.62 110 LEU A CA 1
ATOM 869 C C . LEU A 1 110 ? 13.256 2.214 -2.616 1.00 79.62 110 LEU A C 1
ATOM 871 O O . LEU A 1 110 ? 13.419 0.994 -2.621 1.00 79.62 110 LEU A O 1
ATOM 875 N N . LEU A 1 111 ? 14.273 3.079 -2.614 1.00 83.00 111 LEU A N 1
ATOM 876 C CA . LEU A 1 111 ? 15.678 2.670 -2.632 1.00 83.00 111 LEU A CA 1
ATOM 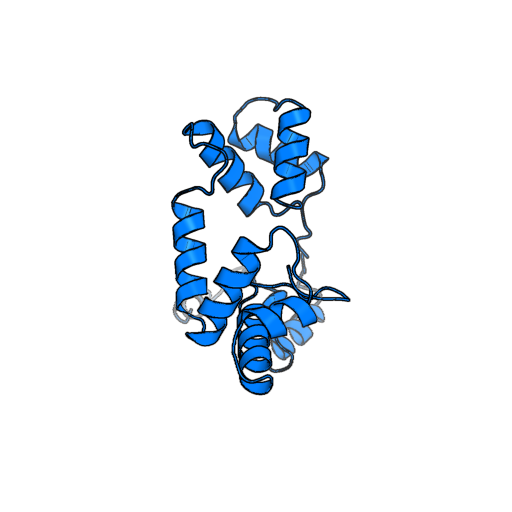877 C C . LEU A 1 111 ? 16.012 1.763 -1.448 1.00 83.00 111 LEU A C 1
ATOM 879 O O . LEU A 1 111 ? 16.541 0.679 -1.668 1.00 83.00 111 LEU A O 1
ATOM 883 N N . VAL A 1 112 ? 15.596 2.117 -0.228 1.00 82.50 112 VAL A N 1
ATOM 884 C CA . VAL A 1 112 ? 15.826 1.279 0.966 1.00 82.50 112 VAL A CA 1
ATOM 885 C C . VAL A 1 112 ? 15.250 -0.133 0.797 1.00 82.50 112 VAL A C 1
ATOM 887 O O . VAL A 1 112 ? 15.885 -1.121 1.165 1.00 82.50 112 VAL A O 1
ATOM 890 N N . ARG A 1 113 ? 14.052 -0.262 0.212 1.00 80.06 113 ARG A N 1
ATOM 891 C CA . ARG A 1 113 ? 13.422 -1.575 -0.020 1.00 80.06 113 ARG A CA 1
ATOM 892 C C . ARG A 1 113 ? 14.124 -2.359 -1.123 1.00 80.06 113 ARG A C 1
ATOM 894 O O . ARG A 1 113 ? 14.324 -3.563 -0.980 1.00 80.06 113 ARG A O 1
ATOM 901 N N . VAL A 1 114 ? 14.509 -1.685 -2.204 1.00 86.69 114 VAL A N 1
ATOM 902 C CA . VAL A 1 114 ? 15.258 -2.291 -3.311 1.00 86.69 114 VAL A CA 1
ATOM 903 C C . VAL A 1 114 ? 16.641 -2.748 -2.840 1.00 86.69 114 VAL A C 1
ATOM 905 O O . VAL A 1 114 ? 17.101 -3.814 -3.235 1.00 86.69 114 VAL A O 1
ATOM 908 N N . GLU A 1 115 ? 17.305 -1.998 -1.967 1.00 87.31 115 GLU A N 1
ATOM 909 C CA . GLU A 1 115 ? 18.608 -2.363 -1.404 1.00 87.31 115 GLU A CA 1
ATOM 910 C C . GLU A 1 115 ? 18.534 -3.540 -0.427 1.00 87.31 115 GLU A C 1
ATOM 912 O O . GLU A 1 115 ? 19.486 -4.317 -0.340 1.00 87.31 115 GLU A O 1
ATOM 917 N N . ALA A 1 116 ? 17.400 -3.714 0.257 1.00 85.56 116 ALA A N 1
ATOM 918 C CA . ALA A 1 116 ? 17.182 -4.804 1.203 1.00 85.56 116 ALA A CA 1
ATOM 919 C C . ALA A 1 116 ? 16.976 -6.182 0.542 1.00 85.56 116 ALA A C 1
ATOM 921 O O . ALA A 1 116 ? 17.090 -7.201 1.227 1.00 85.56 116 ALA A O 1
ATOM 922 N N . VAL A 1 117 ? 16.676 -6.248 -0.764 1.00 89.88 117 VAL A N 1
ATOM 923 C CA . VAL A 1 117 ? 16.491 -7.529 -1.469 1.00 89.88 117 VAL A CA 1
ATOM 924 C C . VAL A 1 117 ? 17.803 -8.067 -2.075 1.00 89.88 117 VAL A C 1
ATOM 926 O O . VAL A 1 117 ? 18.722 -7.299 -2.394 1.00 89.88 117 VAL A O 1
ATOM 929 N N . PRO A 1 118 ? 17.923 -9.398 -2.274 1.00 92.12 118 PRO A N 1
ATOM 930 C CA . PRO A 1 118 ? 19.108 -10.012 -2.875 1.00 92.12 118 PRO A CA 1
ATOM 931 C C . PRO A 1 118 ? 19.492 -9.400 -4.231 1.00 92.12 118 PRO A C 1
ATOM 933 O O . PRO A 1 118 ? 18.660 -8.839 -4.944 1.00 92.12 118 PRO A O 1
ATOM 936 N N . ALA A 1 119 ? 20.768 -9.514 -4.613 1.00 92.00 119 ALA A N 1
ATOM 937 C CA . ALA A 1 119 ? 21.279 -8.940 -5.864 1.00 92.00 119 ALA A CA 1
ATOM 938 C C . ALA A 1 119 ? 20.513 -9.430 -7.109 1.00 92.00 119 ALA A C 1
ATOM 940 O O . ALA A 1 119 ? 20.216 -8.627 -7.997 1.00 92.00 119 ALA A O 1
ATOM 941 N N . ASP A 1 120 ? 20.125 -10.707 -7.132 1.00 92.62 120 ASP A N 1
ATOM 942 C CA . ASP A 1 120 ? 19.343 -11.284 -8.228 1.00 92.62 120 ASP A CA 1
ATOM 943 C C . ASP A 1 120 ? 17.933 -10.687 -8.293 1.00 92.62 120 ASP A C 1
ATOM 945 O O . ASP A 1 120 ? 17.486 -10.284 -9.365 1.00 92.62 120 ASP A O 1
ATOM 949 N N . ALA A 1 121 ? 17.276 -10.486 -7.144 1.00 92.50 121 ALA A N 1
ATOM 950 C CA . ALA A 1 121 ? 15.988 -9.792 -7.070 1.00 92.50 121 ALA A CA 1
ATOM 951 C C . ALA A 1 121 ? 16.085 -8.349 -7.588 1.00 92.50 121 ALA A C 1
ATOM 953 O O . ALA A 1 121 ? 15.246 -7.924 -8.380 1.00 92.50 121 ALA A O 1
ATOM 954 N N . ARG A 1 122 ? 17.152 -7.613 -7.243 1.00 92.75 122 ARG A N 1
ATOM 955 C CA . ARG A 1 122 ? 17.406 -6.269 -7.801 1.00 92.75 122 ARG A CA 1
ATOM 956 C C . ARG A 1 122 ? 17.570 -6.283 -9.319 1.00 92.75 122 ARG A C 1
ATOM 958 O O . ARG A 1 122 ? 17.139 -5.347 -9.988 1.00 92.75 122 ARG A O 1
ATOM 965 N N . ARG A 1 123 ? 18.206 -7.317 -9.875 1.00 90.56 123 ARG A N 1
ATOM 966 C CA . ARG A 1 123 ? 18.370 -7.461 -11.328 1.00 90.56 123 ARG A CA 1
ATOM 967 C C . ARG A 1 123 ? 17.037 -7.754 -12.017 1.00 90.56 123 ARG A C 1
ATOM 969 O O . ARG A 1 123 ? 16.763 -7.127 -13.033 1.00 90.56 123 ARG A O 1
ATOM 976 N N . VAL A 1 124 ? 16.200 -8.617 -11.444 1.00 91.88 124 VAL A N 1
ATOM 977 C CA . VAL A 1 124 ? 14.836 -8.870 -11.941 1.00 91.88 124 VAL A CA 1
ATOM 978 C C . VAL A 1 124 ? 13.978 -7.603 -11.888 1.00 91.88 124 VAL A C 1
ATOM 980 O O . VAL A 1 124 ? 13.324 -7.279 -12.872 1.00 91.88 124 VAL A O 1
ATOM 983 N N . LEU A 1 125 ? 14.034 -6.839 -10.793 1.00 90.62 125 LEU A N 1
ATOM 984 C CA . LEU A 1 125 ? 13.293 -5.578 -10.654 1.00 90.62 125 LEU A CA 1
ATOM 985 C C . LEU A 1 125 ? 13.651 -4.557 -11.741 1.00 90.62 125 LEU A C 1
ATOM 987 O O . LEU A 1 125 ? 12.759 -3.901 -12.269 1.00 90.62 125 LEU A O 1
ATOM 991 N N . ARG A 1 126 ? 14.934 -4.448 -12.115 1.00 88.38 126 ARG A N 1
ATOM 992 C CA . ARG A 1 126 ? 15.364 -3.582 -13.227 1.00 88.38 126 ARG A CA 1
ATOM 993 C C . ARG A 1 126 ? 14.760 -4.020 -14.563 1.00 88.38 126 ARG A C 1
ATOM 995 O O . ARG A 1 126 ? 14.221 -3.186 -15.276 1.00 88.38 126 ARG A O 1
ATOM 1002 N N . LEU A 1 127 ? 14.780 -5.322 -14.853 1.00 89.88 127 LEU A N 1
ATOM 1003 C CA . LEU A 1 127 ? 14.188 -5.872 -16.078 1.00 89.88 127 LEU A CA 1
ATOM 1004 C C . LEU A 1 127 ? 12.675 -5.633 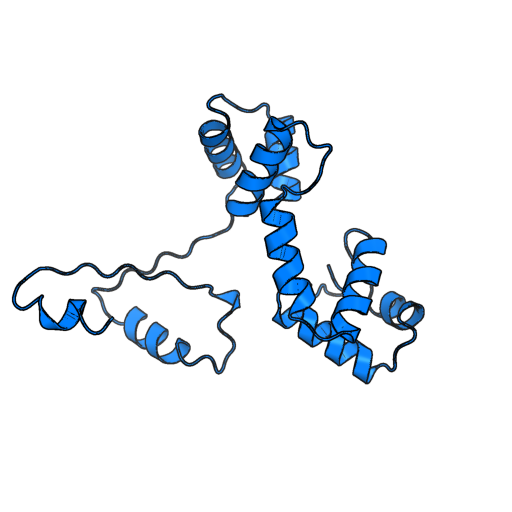-16.146 1.00 89.88 127 LEU A C 1
ATOM 1006 O O . LEU A 1 127 ? 12.152 -5.298 -17.204 1.00 89.88 127 LEU A O 1
ATOM 1010 N N . VAL A 1 128 ? 11.970 -5.779 -15.019 1.00 88.44 128 VAL A N 1
ATOM 1011 C CA . VAL A 1 128 ? 10.531 -5.485 -14.950 1.00 88.44 128 VAL A CA 1
ATOM 1012 C C . VAL A 1 128 ? 10.267 -3.993 -15.157 1.00 88.44 128 VAL A C 1
ATOM 1014 O O . VAL A 1 128 ? 9.393 -3.647 -15.945 1.00 88.44 128 VAL A O 1
ATOM 1017 N N . ALA A 1 129 ? 11.044 -3.114 -14.514 1.00 85.81 129 ALA A N 1
ATOM 1018 C CA . ALA A 1 129 ? 10.886 -1.663 -14.636 1.00 85.81 129 ALA A CA 1
ATOM 1019 C C . ALA A 1 129 ? 11.076 -1.157 -16.079 1.00 85.81 129 ALA A C 1
ATOM 1021 O O . ALA A 1 129 ? 10.429 -0.194 -16.485 1.00 85.81 129 ALA A O 1
ATOM 1022 N N . GLU A 1 130 ? 11.929 -1.820 -16.863 1.00 85.75 130 GLU A N 1
ATOM 1023 C CA . GLU A 1 130 ? 12.115 -1.543 -18.293 1.00 85.75 130 GLU A CA 1
ATOM 1024 C C . GLU A 1 130 ? 10.960 -2.078 -19.162 1.00 85.75 130 GLU A C 1
ATOM 1026 O O . GLU A 1 130 ? 10.663 -1.515 -20.215 1.00 85.75 130 GLU A O 1
ATOM 1031 N N . GLY A 1 131 ? 10.281 -3.143 -18.722 1.00 76.50 131 GLY A N 1
ATOM 1032 C CA . GLY A 1 131 ? 9.208 -3.819 -19.460 1.00 76.50 131 GLY A CA 1
ATOM 1033 C C . GLY A 1 131 ? 7.821 -3.168 -19.364 1.00 76.50 131 GLY A C 1
ATOM 1034 O O . GLY A 1 131 ? 6.873 -3.664 -19.974 1.00 76.50 131 GLY A O 1
ATOM 1035 N N . GLY A 1 132 ? 7.678 -2.058 -18.636 1.00 71.69 132 GLY A N 1
ATOM 1036 C CA . GLY A 1 132 ? 6.425 -1.308 -18.515 1.00 71.69 132 GLY A CA 1
ATOM 1037 C C . GLY A 1 132 ? 5.503 -1.809 -17.395 1.00 71.69 132 GLY A C 1
ATOM 1038 O O . GLY A 1 132 ? 5.956 -2.235 -16.341 1.00 71.69 132 GLY A O 1
ATOM 1039 N N . SER A 1 133 ? 4.182 -1.701 -17.590 1.00 72.00 133 SER A N 1
ATOM 1040 C CA . SER A 1 133 ? 3.191 -1.901 -16.509 1.00 72.00 133 SER A CA 1
ATOM 1041 C C . SER A 1 133 ? 2.952 -3.357 -16.079 1.00 72.00 133 SER A C 1
ATOM 1043 O O . SER A 1 133 ? 2.275 -3.584 -15.077 1.00 72.00 133 SER A O 1
ATOM 1045 N N . ALA A 1 134 ? 3.418 -4.338 -16.852 1.00 82.38 134 ALA A N 1
ATOM 1046 C CA . ALA A 1 134 ? 3.413 -5.756 -16.502 1.00 82.38 134 ALA A CA 1
ATOM 1047 C C . ALA A 1 134 ? 4.332 -6.522 -17.459 1.00 82.38 134 ALA A C 1
ATOM 1049 O O . ALA A 1 134 ? 4.357 -6.233 -18.656 1.00 82.38 134 ALA A O 1
ATOM 1050 N N . VAL A 1 135 ? 5.034 -7.536 -16.953 1.00 87.06 135 VAL A N 1
ATOM 1051 C CA . VAL A 1 135 ? 5.944 -8.370 -17.745 1.00 87.06 135 VAL A CA 1
ATOM 1052 C C . VAL A 1 135 ? 5.617 -9.845 -17.538 1.00 87.06 135 VAL A C 1
ATOM 1054 O O . VAL A 1 135 ? 5.543 -10.327 -16.407 1.00 87.06 135 VAL A O 1
ATOM 1057 N N . GLY A 1 136 ? 5.413 -10.566 -18.642 1.00 88.81 136 GLY A N 1
ATOM 1058 C CA . GLY A 1 136 ? 5.104 -11.995 -18.622 1.00 88.81 136 GLY A CA 1
ATOM 1059 C C . GLY A 1 136 ? 6.276 -12.842 -18.122 1.00 88.81 136 GLY A C 1
ATOM 1060 O O . GLY A 1 136 ? 7.434 -12.564 -18.447 1.00 88.81 136 GLY A O 1
ATOM 1061 N N . HIS A 1 137 ? 5.985 -13.914 -17.381 1.00 88.44 137 HIS A N 1
ATOM 1062 C CA . HIS A 1 137 ? 7.022 -14.822 -16.871 1.00 88.44 137 HIS A CA 1
ATOM 1063 C C . HIS A 1 137 ? 7.930 -15.407 -17.978 1.00 88.44 137 HIS A C 1
ATOM 1065 O O . HIS A 1 137 ? 9.150 -15.367 -17.803 1.00 88.44 137 HIS A O 1
ATOM 1071 N N . PRO A 1 138 ? 7.412 -15.859 -19.145 1.00 87.56 138 PRO A N 1
ATOM 1072 C CA . PRO A 1 138 ? 8.264 -16.384 -20.218 1.00 87.56 138 PRO A CA 1
ATOM 1073 C C . PRO A 1 138 ? 9.254 -15.349 -20.764 1.00 87.56 138 PRO A C 1
ATOM 1075 O O . PRO A 1 138 ? 10.386 -15.688 -21.105 1.00 87.56 138 PRO A O 1
ATOM 1078 N N . LEU A 1 139 ? 8.847 -14.075 -20.814 1.00 86.62 139 LEU A N 1
ATOM 1079 C CA . LEU A 1 139 ? 9.712 -12.987 -21.257 1.00 86.62 139 LEU A CA 1
ATOM 1080 C C . LEU A 1 139 ? 10.825 -12.736 -20.236 1.00 86.62 139 LEU A C 1
ATOM 1082 O O . LEU A 1 139 ? 11.987 -12.673 -20.623 1.00 86.62 139 LEU A O 1
ATOM 1086 N N . LEU A 1 140 ? 10.496 -12.670 -18.940 1.00 88.38 140 LEU A N 1
ATOM 1087 C CA . LEU A 1 140 ? 11.494 -12.526 -17.871 1.00 88.38 140 LEU A CA 1
ATOM 1088 C C . LEU A 1 140 ? 12.489 -13.689 -17.846 1.00 88.38 140 LEU A C 1
ATOM 1090 O O . LEU A 1 140 ? 13.687 -13.457 -17.690 1.00 88.38 140 LEU A O 1
ATOM 1094 N N . ALA A 1 141 ? 12.022 -14.921 -18.048 1.00 89.38 141 ALA A N 1
ATOM 1095 C CA . ALA A 1 141 ? 12.894 -16.085 -18.168 1.00 89.38 141 ALA A CA 1
ATOM 1096 C C . ALA A 1 141 ? 13.876 -15.932 -19.340 1.00 89.38 141 ALA A C 1
ATOM 1098 O O . ALA A 1 141 ? 15.077 -16.125 -19.161 1.00 89.38 141 ALA A O 1
ATOM 1099 N N . ALA A 1 142 ? 13.391 -15.485 -20.502 1.00 88.38 142 ALA A N 1
ATOM 1100 C CA . ALA A 1 142 ? 14.224 -15.283 -21.683 1.00 88.38 142 ALA A CA 1
ATOM 1101 C C . ALA A 1 142 ? 15.256 -14.150 -21.522 1.00 88.38 142 ALA A C 1
ATOM 1103 O O . ALA A 1 142 ? 16.394 -14.301 -21.964 1.00 88.38 142 ALA A O 1
ATOM 1104 N N . VAL A 1 143 ? 14.891 -13.024 -20.893 1.00 89.75 143 VAL A N 1
ATOM 1105 C CA . VAL A 1 143 ? 15.771 -11.837 -20.811 1.00 89.75 143 VAL A CA 1
ATOM 1106 C C . VAL A 1 143 ? 16.635 -11.781 -19.551 1.00 89.75 143 VAL A C 1
ATOM 1108 O O . VAL A 1 143 ? 17.638 -11.070 -19.526 1.00 89.75 143 VAL A O 1
ATOM 1111 N N . SER A 1 144 ? 16.287 -12.523 -18.494 1.00 87.88 144 SER A N 1
ATOM 1112 C CA . SER A 1 144 ? 17.040 -12.487 -17.232 1.00 87.88 144 SER A CA 1
ATOM 1113 C C . SER A 1 144 ? 18.438 -13.087 -17.347 1.00 87.88 144 SER A C 1
ATOM 1115 O O . SER A 1 144 ? 19.334 -12.658 -16.611 1.00 87.88 144 SER A O 1
ATOM 1117 N N . ALA A 1 145 ? 18.632 -14.036 -18.271 1.00 88.00 145 ALA A N 1
ATOM 1118 C CA . ALA A 1 145 ? 19.834 -14.863 -18.388 1.00 88.00 145 ALA A CA 1
ATOM 1119 C C . ALA A 1 145 ? 20.231 -15.522 -17.048 1.00 88.00 145 ALA A C 1
ATOM 1121 O O . ALA A 1 145 ? 21.415 -15.652 -16.733 1.00 88.00 145 ALA A O 1
ATOM 1122 N N . MET A 1 146 ? 19.230 -15.886 -16.241 1.00 91.81 146 MET A N 1
ATOM 1123 C CA . MET A 1 146 ? 19.380 -16.577 -14.960 1.00 91.81 146 MET A CA 1
ATOM 1124 C C . MET A 1 146 ? 18.918 -18.034 -15.080 1.00 91.81 146 MET A C 1
ATOM 1126 O O . MET A 1 146 ? 18.034 -18.323 -15.889 1.00 91.81 146 MET A O 1
ATOM 1130 N N . PRO A 1 147 ? 19.450 -18.950 -14.250 1.00 93.75 147 PRO A N 1
ATOM 1131 C CA . PRO A 1 147 ? 18.818 -20.245 -14.027 1.00 93.75 147 PRO A CA 1
ATOM 1132 C C . PRO A 1 147 ? 17.386 -20.073 -13.504 1.00 93.75 147 PRO A C 1
ATOM 1134 O O . PRO A 1 147 ? 17.112 -19.147 -12.738 1.00 93.75 147 PRO A O 1
ATOM 1137 N N . GLU A 1 148 ? 16.488 -20.982 -13.882 1.00 90.94 148 GLU A N 1
ATOM 1138 C CA . GLU A 1 148 ? 15.064 -20.907 -13.528 1.00 90.94 148 GLU A CA 1
ATOM 1139 C C . GLU A 1 148 ? 14.840 -20.848 -12.009 1.00 90.94 148 GLU A C 1
ATOM 1141 O O . GLU A 1 148 ? 14.124 -19.971 -11.528 1.00 90.94 148 GLU A O 1
ATOM 1146 N N . ASP A 1 149 ? 15.530 -21.692 -11.238 1.00 92.88 149 ASP A N 1
ATOM 1147 C CA . ASP A 1 149 ? 15.439 -21.688 -9.772 1.00 92.88 149 ASP A CA 1
ATOM 1148 C C . ASP A 1 149 ? 15.871 -20.342 -9.167 1.00 92.88 149 ASP A C 1
ATOM 1150 O O . ASP A 1 149 ? 15.194 -19.798 -8.292 1.00 92.88 149 ASP A O 1
ATOM 1154 N N . THR A 1 150 ? 16.956 -19.753 -9.681 1.00 93.69 150 THR A N 1
ATOM 1155 C CA . THR A 1 150 ? 17.452 -18.439 -9.246 1.00 93.69 150 THR A CA 1
ATOM 1156 C C . THR A 1 150 ? 16.452 -17.331 -9.568 1.00 93.69 150 THR A C 1
ATOM 1158 O O . THR A 1 150 ? 16.206 -16.457 -8.734 1.00 93.69 150 THR A O 1
ATOM 1161 N N . LEU A 1 151 ? 15.840 -17.372 -10.754 1.00 92.69 151 LEU A N 1
ATOM 1162 C CA . LEU A 1 151 ? 14.804 -16.421 -11.149 1.00 92.69 151 LEU A CA 1
ATOM 1163 C C . LEU A 1 151 ? 13.570 -16.541 -10.245 1.00 92.69 151 LEU A C 1
ATOM 1165 O O . LEU A 1 151 ? 13.040 -15.527 -9.789 1.00 92.69 151 LEU A O 1
ATOM 1169 N N . LEU A 1 152 ? 13.124 -17.762 -9.948 1.00 91.88 152 LEU A N 1
ATOM 1170 C CA . LEU A 1 152 ? 11.987 -18.000 -9.062 1.00 91.88 152 LEU A CA 1
ATOM 1171 C C . LEU A 1 152 ? 12.258 -17.498 -7.641 1.00 91.88 152 LEU A C 1
ATOM 1173 O O . LEU A 1 152 ? 11.389 -16.855 -7.050 1.00 91.88 152 LEU A O 1
ATOM 1177 N N . ASP A 1 153 ? 13.451 -17.731 -7.097 1.00 92.88 153 ASP A N 1
ATOM 1178 C CA . ASP A 1 153 ? 13.831 -17.219 -5.778 1.00 92.88 153 ASP A CA 1
ATOM 1179 C C . ASP A 1 153 ? 13.920 -15.689 -5.751 1.00 92.88 153 ASP A C 1
ATOM 1181 O O . ASP A 1 153 ? 13.426 -15.052 -4.815 1.00 92.88 153 ASP A O 1
ATOM 1185 N N . ALA A 1 154 ? 14.454 -15.080 -6.811 1.00 92.81 154 ALA A N 1
ATOM 1186 C CA . ALA A 1 154 ? 14.484 -13.631 -6.978 1.00 92.81 154 ALA A CA 1
ATOM 1187 C C . ALA A 1 154 ? 13.069 -13.022 -7.030 1.00 92.81 154 ALA A C 1
ATOM 1189 O O . ALA A 1 154 ? 12.787 -12.047 -6.328 1.00 92.81 154 ALA A O 1
ATOM 1190 N N . LEU A 1 155 ? 12.155 -13.625 -7.799 1.00 91.19 155 LEU A N 1
ATOM 1191 C CA . LEU A 1 155 ? 10.753 -13.203 -7.902 1.00 91.19 155 LEU A CA 1
ATOM 1192 C C . LEU A 1 155 ? 10.011 -13.359 -6.570 1.00 91.19 155 LEU A C 1
ATOM 1194 O O . LEU A 1 155 ? 9.260 -12.464 -6.174 1.00 91.19 155 LEU A O 1
ATOM 1198 N N . ARG A 1 156 ? 10.250 -14.455 -5.835 1.00 87.81 156 ARG A N 1
ATOM 1199 C CA . ARG A 1 156 ? 9.698 -14.656 -4.483 1.00 87.81 156 ARG A CA 1
ATOM 1200 C C . ARG A 1 156 ? 10.199 -13.595 -3.513 1.00 87.81 156 ARG A C 1
ATOM 1202 O O . ARG A 1 156 ? 9.392 -13.060 -2.754 1.00 87.81 156 ARG A O 1
ATOM 1209 N N . ALA A 1 157 ? 11.493 -13.278 -3.532 1.00 87.62 157 ALA A N 1
ATOM 1210 C CA . ALA A 1 157 ? 12.074 -12.255 -2.667 1.00 87.62 157 ALA A CA 1
ATOM 1211 C C . ALA A 1 157 ? 11.492 -10.864 -2.970 1.00 87.62 157 ALA A C 1
ATOM 1213 O O . ALA A 1 157 ? 11.064 -10.171 -2.050 1.00 87.62 157 ALA A O 1
ATOM 1214 N N . ALA A 1 158 ? 11.394 -10.489 -4.249 1.00 88.19 158 ALA A N 1
ATOM 1215 C CA . ALA A 1 158 ? 10.795 -9.223 -4.673 1.00 88.19 158 ALA A CA 1
ATOM 1216 C C . ALA A 1 158 ? 9.302 -9.123 -4.312 1.00 88.19 158 ALA A C 1
ATOM 1218 O O . ALA A 1 158 ? 8.854 -8.090 -3.816 1.00 88.19 158 ALA A O 1
ATOM 1219 N N . THR A 1 159 ? 8.547 -10.212 -4.486 1.00 86.62 159 THR A N 1
ATOM 1220 C CA . THR A 1 159 ? 7.128 -10.278 -4.096 1.00 86.62 159 THR A CA 1
ATOM 1221 C C . THR A 1 159 ? 6.958 -10.196 -2.579 1.00 86.62 159 THR A C 1
ATOM 1223 O O . THR A 1 159 ? 6.068 -9.512 -2.094 1.00 86.62 159 THR A O 1
ATOM 1226 N N . SER A 1 160 ? 7.835 -10.853 -1.813 1.00 80.38 160 SER A N 1
ATOM 1227 C CA . SER A 1 160 ? 7.797 -10.833 -0.340 1.00 80.38 160 SER A CA 1
ATOM 1228 C C . SER A 1 160 ? 8.183 -9.475 0.252 1.00 80.38 160 SER A C 1
ATOM 1230 O O . SER A 1 160 ? 7.837 -9.189 1.394 1.00 80.38 160 SER A O 1
ATOM 1232 N N . ALA A 1 161 ? 8.921 -8.665 -0.510 1.00 80.50 161 ALA A N 1
ATOM 1233 C CA . ALA A 1 161 ? 9.242 -7.277 -0.189 1.00 80.50 161 ALA A CA 1
ATOM 1234 C C . ALA A 1 161 ? 8.202 -6.279 -0.736 1.00 80.50 161 ALA A C 1
ATOM 1236 O O . ALA A 1 161 ? 8.376 -5.068 -0.584 1.00 80.50 161 ALA A O 1
ATOM 1237 N N . HIS A 1 162 ? 7.146 -6.783 -1.384 1.00 80.44 162 HIS A N 1
ATOM 1238 C CA . HIS A 1 162 ? 6.048 -6.030 -1.997 1.00 80.44 162 HIS A CA 1
ATOM 1239 C C . HIS A 1 162 ? 6.532 -5.026 -3.047 1.00 80.44 162 HIS A C 1
ATOM 1241 O O . HIS A 1 162 ? 5.938 -3.968 -3.239 1.00 80.44 162 HIS A O 1
ATOM 1247 N N . LEU A 1 163 ? 7.639 -5.368 -3.712 1.00 84.75 163 LEU A N 1
ATOM 1248 C CA . LEU A 1 163 ? 8.198 -4.628 -4.843 1.00 84.75 163 LEU A CA 1
ATOM 1249 C C . LEU A 1 163 ? 7.657 -5.136 -6.183 1.00 84.75 163 LEU A C 1
ATOM 1251 O O . LEU A 1 163 ? 7.789 -4.440 -7.180 1.00 84.75 163 LEU A O 1
ATOM 1255 N 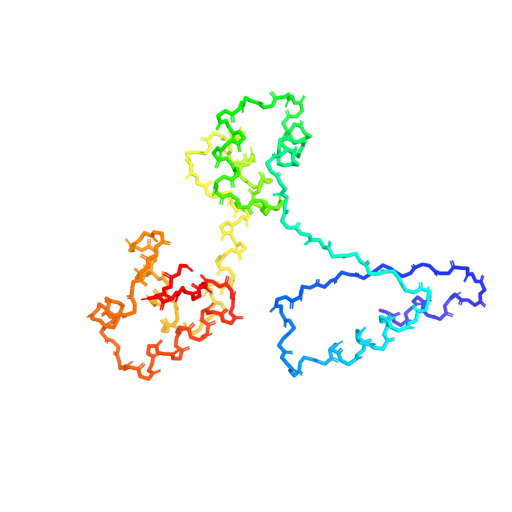N . LEU A 1 164 ? 7.064 -6.335 -6.192 1.00 86.81 164 LEU A N 1
ATOM 1256 C CA . LEU A 1 164 ? 6.330 -6.907 -7.317 1.00 86.81 164 LEU A CA 1
ATOM 1257 C C . LEU A 1 164 ? 5.024 -7.525 -6.832 1.00 86.81 164 LEU A C 1
ATOM 1259 O O . LEU A 1 164 ? 4.946 -8.081 -5.735 1.00 86.81 164 LEU A O 1
ATOM 1263 N N . THR A 1 165 ? 4.021 -7.483 -7.695 1.00 85.44 165 THR A N 1
ATOM 1264 C CA . THR A 1 165 ? 2.739 -8.156 -7.538 1.00 85.44 165 THR A CA 1
ATOM 1265 C C . THR A 1 165 ? 2.593 -9.212 -8.635 1.00 85.44 165 THR A C 1
ATOM 1267 O O . THR A 1 165 ? 2.690 -8.881 -9.819 1.00 85.44 165 THR A O 1
ATOM 1270 N N . PRO A 1 166 ? 2.348 -10.488 -8.288 1.00 84.81 166 PRO A N 1
ATOM 1271 C CA . PRO A 1 166 ? 2.074 -11.514 -9.282 1.00 84.81 166 PRO A CA 1
ATOM 1272 C C . PRO A 1 166 ? 0.731 -11.246 -9.971 1.00 84.81 166 PRO A C 1
ATOM 1274 O O . PRO A 1 166 ? -0.273 -10.939 -9.325 1.00 84.81 166 PRO A O 1
ATOM 1277 N N . THR A 1 167 ? 0.715 -11.392 -11.289 1.00 83.44 167 THR A N 1
ATOM 1278 C CA . THR A 1 167 ? -0.482 -11.381 -12.135 1.00 83.44 167 THR A CA 1
ATOM 1279 C C . THR A 1 167 ? -0.706 -12.792 -12.700 1.00 83.44 167 THR A C 1
ATOM 1281 O O . THR A 1 167 ? 0.170 -13.645 -12.543 1.00 83.44 167 THR A O 1
ATOM 1284 N N . PRO A 1 168 ? -1.857 -13.093 -13.334 1.00 78.31 168 PRO A N 1
ATOM 1285 C CA . PRO A 1 168 ? -2.119 -14.430 -13.874 1.00 78.31 168 PRO A CA 1
ATOM 1286 C C . PRO A 1 168 ? -1.020 -14.954 -14.811 1.00 78.31 168 PRO A C 1
ATOM 1288 O O . PRO A 1 168 ? -0.707 -16.139 -14.766 1.00 78.31 168 PRO A O 1
ATOM 1291 N N . ASP A 1 169 ? -0.397 -14.061 -15.587 1.00 79.25 169 ASP A N 1
ATOM 1292 C CA . ASP A 1 169 ? 0.570 -14.422 -16.631 1.00 79.25 169 ASP A CA 1
ATOM 1293 C C . ASP A 1 169 ? 1.991 -13.868 -16.378 1.00 79.25 169 ASP A C 1
ATOM 1295 O O . ASP A 1 169 ? 2.896 -14.042 -17.202 1.00 79.25 169 ASP A O 1
ATOM 1299 N N . GLY A 1 170 ? 2.228 -13.184 -15.252 1.00 84.94 170 GLY A N 1
ATOM 1300 C CA . GLY A 1 170 ? 3.496 -12.494 -15.016 1.00 84.94 170 GLY A CA 1
ATOM 1301 C C . GLY A 1 170 ? 3.570 -11.683 -13.726 1.00 84.94 170 GLY A C 1
ATOM 1302 O O . GLY A 1 170 ? 3.092 -12.108 -12.675 1.00 84.94 170 GLY A O 1
ATOM 1303 N N . TYR A 1 171 ? 4.218 -10.521 -13.804 1.00 86.50 171 TYR A N 1
ATOM 1304 C CA . TYR A 1 171 ? 4.516 -9.664 -12.654 1.00 86.50 171 TYR A CA 1
ATOM 1305 C C . TYR A 1 171 ? 4.339 -8.186 -13.013 1.00 86.50 171 TYR A C 1
ATOM 1307 O O . TYR A 1 171 ? 4.633 -7.786 -14.141 1.00 86.50 171 TYR A O 1
ATOM 1315 N N . ARG A 1 172 ? 3.854 -7.395 -12.055 1.00 82.50 172 ARG A N 1
ATOM 1316 C CA . ARG A 1 172 ? 3.732 -5.932 -12.108 1.00 82.50 172 ARG A CA 1
ATOM 1317 C C . ARG A 1 172 ? 4.477 -5.306 -10.940 1.00 82.50 172 ARG A C 1
ATOM 1319 O O . ARG A 1 172 ? 4.343 -5.853 -9.825 1.00 82.50 172 ARG A O 1
#

Foldseek 3Di:
DVVVVVPPPDDDDDDDDDDDPLLDDPPRPCPVVVVVQVPDPVDDDDDDDQADLVRLQVLLCVLVVHRDDPVVSVVQCVVCVRVSVSSNQQSVCVVVVNDRDGHPVVVVVVVVLLVPFDPLLVLLLVVQVVVPPWDFPVRSVVPSPDDPVSNVVSVVRCVSSVVWDDDPGGID

Secondary structure (DSSP, 8-state):
-HHHHHH-SS----------STT--TT-THHHHHHHHTT-TT------PPPPHHHHHHHHHHHHSSPPPHHHHHHHHHHHTT-HHHHHHHHHHHHTT--S---HHHHHHHHHHHHHS-HHHHHHHHHHHHT-S-EEHHHHHHHH-S-HHHHHHHHHHHHHTTS--EETTEE-

Sequence (172 aa):
YAHLLRTLRAGRLLLLATYRSDDLHRRHPLRPLLAELDRLRAVRRIDLARLGHADVRRQLAGILGAEPGAALVDEIYARSEGNAFFVEELAVSLREGHSPGLSENLRELLLVRVEAVPADARRVLRLVAEGGSAVGHPLLAAVSAMPEDTLLDALRAATSAHLLTPTPDGYR

pLDDT: mean 83.45, std 11.39, range [44.53, 97.56]

Radius of gyration: 20.79 Å; chains: 1; bounding box: 37×46×60 Å